Protein AF-A0A5N5UDE6-F1 (afdb_monomer_lite)

InterPro domains:
  IPR007050 Bacterioopsin activator-type, HTH domain [PF04967] (15-63)

Structure (mmCIF, N/CA/C/O backbone):
data_AF-A0A5N5UDE6-F1
#
_entry.id   AF-A0A5N5UDE6-F1
#
loop_
_atom_site.group_PDB
_atom_site.id
_atom_site.type_symbol
_atom_site.label_atom_id
_atom_site.label_alt_id
_atom_site.label_comp_id
_atom_site.label_asym_id
_atom_site.label_entity_id
_atom_site.label_seq_id
_atom_site.pdbx_PDB_ins_code
_atom_site.Cartn_x
_atom_site.Cartn_y
_atom_site.Cartn_z
_atom_site.occupancy
_atom_site.B_iso_or_equiv
_atom_site.auth_seq_id
_atom_site.auth_comp_id
_atom_site.auth_asym_id
_atom_site.auth_atom_id
_atom_site.pdbx_PDB_model_num
ATOM 1 N N . MET A 1 1 ? -12.885 -21.310 8.482 1.00 52.03 1 MET A N 1
ATOM 2 C CA . MET A 1 1 ? -12.899 -20.037 9.235 1.00 52.03 1 MET A CA 1
ATOM 3 C C . MET A 1 1 ? -13.878 -19.114 8.536 1.00 52.03 1 MET A C 1
ATOM 5 O O . MET A 1 1 ? -13.838 -19.062 7.316 1.00 52.03 1 MET A O 1
ATOM 9 N N . SER A 1 2 ? -14.815 -18.504 9.261 1.00 56.62 2 SER A N 1
ATOM 10 C CA . SER A 1 2 ? -15.881 -17.706 8.643 1.00 56.62 2 SER A CA 1
ATOM 11 C C . SER A 1 2 ? -15.299 -16.402 8.087 1.00 56.62 2 SER A C 1
ATOM 13 O O . SER A 1 2 ? -14.829 -15.565 8.855 1.00 56.62 2 SER A O 1
ATOM 15 N N . THR A 1 3 ? -15.306 -16.236 6.763 1.00 64.00 3 THR A N 1
ATOM 16 C CA . THR A 1 3 ? -14.755 -15.073 6.039 1.00 64.00 3 THR A CA 1
ATOM 17 C C . THR A 1 3 ? -15.354 -13.737 6.505 1.00 64.00 3 THR A C 1
ATOM 19 O O . THR A 1 3 ? -14.722 -12.694 6.369 1.00 64.00 3 THR A O 1
ATOM 22 N N . GLY A 1 4 ? -16.535 -13.762 7.137 1.00 71.25 4 GLY A N 1
ATOM 23 C CA . GLY A 1 4 ? -17.231 -12.567 7.625 1.00 71.25 4 GLY A CA 1
ATOM 24 C C . GLY A 1 4 ? -16.474 -11.760 8.690 1.00 71.25 4 GLY A C 1
ATOM 25 O O . GLY A 1 4 ? -16.656 -10.546 8.766 1.00 71.25 4 GLY A O 1
ATOM 26 N N . GLY A 1 5 ? -15.589 -12.388 9.475 1.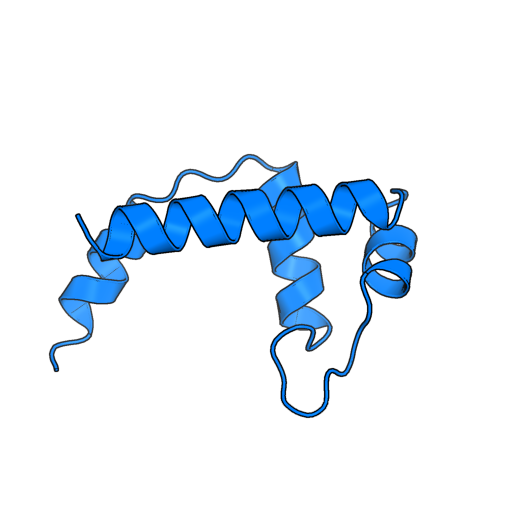00 74.50 5 GLY A N 1
ATOM 27 C CA . GLY A 1 5 ? -14.735 -11.660 10.426 1.00 74.50 5 GLY A CA 1
ATOM 28 C C . GLY A 1 5 ? -13.700 -10.779 9.719 1.00 74.50 5 GLY A C 1
ATOM 29 O O . GLY A 1 5 ? -13.535 -9.611 10.064 1.00 74.50 5 GLY A O 1
ATOM 30 N N . LEU A 1 6 ? -13.077 -11.318 8.667 1.00 73.38 6 LEU A N 1
ATOM 31 C CA . LEU A 1 6 ? -12.095 -10.608 7.850 1.00 73.38 6 LEU A CA 1
ATOM 32 C C . LEU A 1 6 ? -12.746 -9.464 7.064 1.00 73.38 6 LEU A C 1
ATOM 34 O O . LEU A 1 6 ? -12.228 -8.353 7.057 1.00 73.38 6 LEU A O 1
ATOM 38 N N . GLU A 1 7 ? -13.910 -9.705 6.456 1.00 76.56 7 GLU A N 1
ATOM 39 C CA . GLU A 1 7 ? -14.629 -8.670 5.704 1.00 76.56 7 GLU A CA 1
ATOM 40 C C . GLU A 1 7 ? -15.030 -7.485 6.600 1.00 76.56 7 GLU A C 1
ATOM 42 O O . GLU A 1 7 ? -14.897 -6.325 6.210 1.00 76.56 7 GLU A O 1
ATOM 47 N N . THR A 1 8 ? -15.466 -7.764 7.833 1.00 75.75 8 THR A N 1
ATOM 48 C CA . THR A 1 8 ? -15.846 -6.723 8.799 1.00 75.75 8 THR A CA 1
ATOM 49 C C . THR A 1 8 ? -14.639 -5.905 9.263 1.00 75.75 8 THR A C 1
ATOM 51 O O . THR A 1 8 ? -14.738 -4.682 9.358 1.00 75.75 8 THR A O 1
ATOM 54 N N . ALA A 1 9 ? -13.499 -6.551 9.526 1.00 75.69 9 ALA A N 1
ATO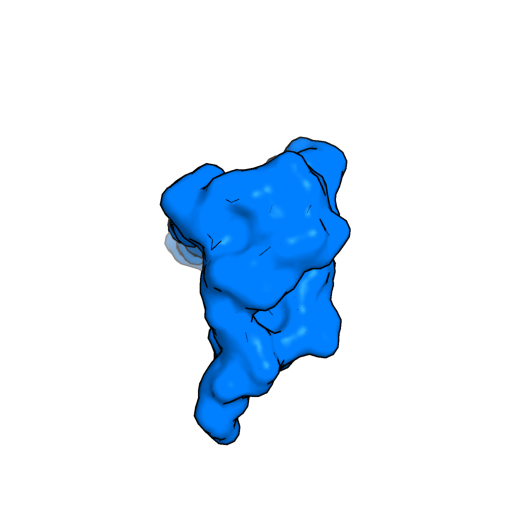M 55 C CA . ALA A 1 9 ? -12.262 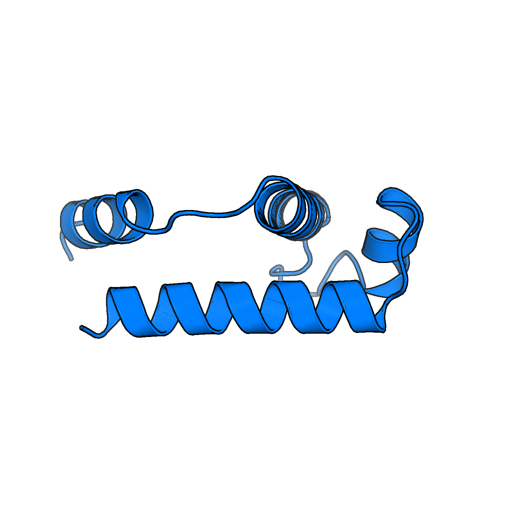-5.862 9.894 1.00 75.69 9 ALA A CA 1
ATOM 56 C C . ALA A 1 9 ? -11.743 -4.983 8.745 1.00 75.69 9 ALA A C 1
ATOM 58 O O . ALA A 1 9 ? -11.403 -3.825 8.967 1.00 75.69 9 ALA A O 1
ATOM 59 N N . ILE A 1 10 ? -11.776 -5.484 7.504 1.00 77.94 10 ILE A N 1
ATOM 60 C CA . ILE A 1 10 ? -11.352 -4.729 6.315 1.00 77.94 10 ILE A CA 1
ATOM 61 C C . ILE A 1 10 ? -12.222 -3.486 6.103 1.00 77.94 10 ILE A C 1
ATOM 63 O O . ILE A 1 10 ? -11.693 -2.416 5.813 1.00 77.94 10 ILE A O 1
ATOM 67 N N . ARG A 1 11 ? -13.543 -3.584 6.304 1.00 80.81 11 ARG A N 1
ATOM 68 C CA . ARG A 1 11 ? -14.461 -2.434 6.190 1.00 80.81 11 ARG A CA 1
ATOM 69 C C . ARG A 1 11 ? -14.172 -1.304 7.183 1.00 80.81 11 ARG A C 1
ATOM 71 O O . ARG A 1 11 ? -14.679 -0.210 6.982 1.00 80.81 11 ARG A O 1
ATOM 78 N N . ARG A 1 12 ? -13.412 -1.561 8.251 1.00 82.12 12 ARG A N 1
ATOM 79 C CA . ARG A 1 12 ? -13.021 -0.551 9.248 1.00 82.12 12 ARG A CA 1
ATOM 80 C C . ARG A 1 12 ? -11.725 0.177 8.899 1.00 82.12 12 ARG A C 1
ATOM 82 O O . ARG A 1 12 ? -11.375 1.126 9.594 1.00 82.12 12 ARG A O 1
ATOM 89 N N . ILE A 1 13 ? -11.002 -0.279 7.877 1.00 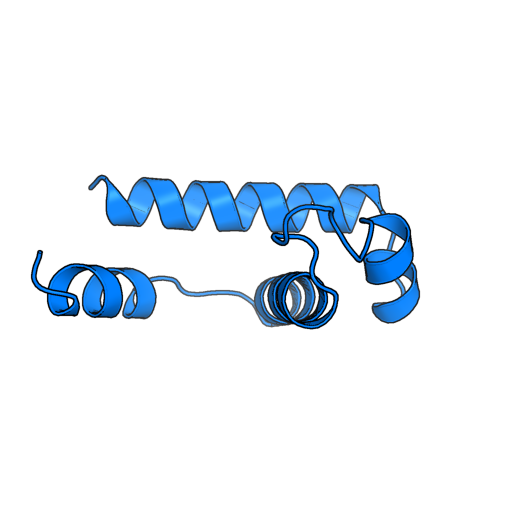87.56 13 ILE A N 1
ATOM 90 C CA . ILE A 1 13 ? -9.745 0.336 7.462 1.00 87.56 13 ILE A CA 1
ATOM 91 C C . ILE A 1 13 ? -10.073 1.533 6.569 1.00 87.56 13 ILE A C 1
ATOM 93 O O . ILE A 1 13 ? -10.422 1.386 5.397 1.00 87.56 13 ILE A O 1
ATOM 97 N N . GLU A 1 14 ? -9.944 2.724 7.139 1.00 90.62 14 GLU A N 1
ATOM 98 C CA . GLU A 1 14 ? -10.064 3.986 6.416 1.00 90.62 14 GLU A CA 1
ATOM 99 C C . GLU A 1 14 ? -8.711 4.326 5.778 1.00 90.62 14 GLU A C 1
ATOM 101 O O . GLU A 1 14 ? -7.723 4.549 6.477 1.00 90.62 14 GLU A O 1
ATOM 106 N N . LEU A 1 15 ? -8.666 4.343 4.444 1.00 93.94 15 LEU A N 1
ATOM 107 C CA . LEU A 1 15 ? -7.484 4.728 3.670 1.00 93.94 15 LEU A CA 1
ATOM 108 C C . LEU A 1 15 ? -7.683 6.117 3.077 1.00 93.94 15 LEU A C 1
ATOM 110 O O . LEU A 1 15 ? -8.749 6.403 2.524 1.00 93.94 15 LEU A O 1
ATOM 114 N N . THR A 1 16 ? -6.638 6.942 3.108 1.00 95.56 16 THR A N 1
ATOM 115 C CA . THR A 1 16 ? -6.610 8.165 2.300 1.00 95.56 16 THR A CA 1
ATOM 116 C C . THR A 1 16 ? -6.614 7.825 0.810 1.00 95.56 16 THR A C 1
ATOM 118 O O . THR A 1 16 ? -6.277 6.708 0.407 1.00 95.56 16 THR A O 1
ATOM 121 N N . ASP A 1 17 ? -6.947 8.800 -0.036 1.00 95.56 17 ASP A N 1
ATOM 122 C CA . ASP A 1 17 ? -6.942 8.601 -1.490 1.00 95.56 17 ASP A CA 1
ATOM 123 C C . ASP A 1 17 ? -5.564 8.159 -2.009 1.00 95.56 17 ASP A C 1
ATOM 125 O O . ASP A 1 17 ? -5.474 7.264 -2.851 1.00 95.56 17 ASP A O 1
ATOM 129 N N . ASP A 1 18 ? -4.483 8.715 -1.457 1.00 94.88 18 ASP A N 1
ATOM 130 C CA . ASP A 1 18 ? -3.112 8.346 -1.824 1.00 94.88 18 ASP A CA 1
ATOM 131 C C . ASP A 1 18 ? -2.728 6.939 -1.345 1.00 94.88 18 ASP A C 1
ATOM 133 O O . ASP A 1 18 ? -2.078 6.188 -2.076 1.00 94.88 18 ASP A O 1
ATOM 137 N N . GLU A 1 19 ? -3.151 6.540 -0.141 1.00 97.25 19 GLU A N 1
ATOM 138 C CA . GLU A 1 19 ? -2.955 5.175 0.361 1.00 97.25 19 GLU A CA 1
ATOM 139 C C . GLU A 1 19 ? -3.707 4.165 -0.499 1.00 97.25 19 GLU A C 1
ATOM 141 O O . GLU A 1 19 ? -3.125 3.172 -0.938 1.00 97.25 19 GLU A O 1
ATOM 146 N N . ARG A 1 20 ? -4.981 4.450 -0.789 1.00 96.56 20 ARG A N 1
ATOM 147 C CA . ARG A 1 20 ? -5.829 3.617 -1.641 1.00 96.56 20 ARG A CA 1
ATOM 148 C C . ARG A 1 20 ? -5.223 3.462 -3.027 1.00 96.56 20 ARG A C 1
ATOM 150 O O . ARG A 1 20 ? -5.117 2.338 -3.506 1.00 96.56 20 ARG A O 1
ATOM 157 N N . ARG A 1 21 ? -4.797 4.563 -3.652 1.00 97.69 21 ARG A N 1
ATOM 158 C CA . ARG A 1 21 ? -4.114 4.538 -4.953 1.00 97.69 21 ARG A CA 1
ATOM 159 C C . ARG A 1 21 ? -2.849 3.691 -4.900 1.00 97.69 21 ARG A C 1
ATOM 161 O O . ARG A 1 21 ? -2.666 2.826 -5.746 1.00 97.69 21 ARG A O 1
ATOM 168 N N . THR A 1 22 ? -1.998 3.902 -3.898 1.00 98.31 22 THR A N 1
ATOM 169 C CA . THR A 1 22 ? -0.728 3.170 -3.776 1.00 98.31 22 THR A CA 1
ATOM 170 C C . THR A 1 22 ? -0.953 1.668 -3.625 1.00 98.31 22 THR A C 1
ATOM 172 O O . THR A 1 22 ? -0.304 0.878 -4.308 1.00 98.31 22 THR A O 1
ATOM 175 N N . VAL A 1 23 ? -1.895 1.266 -2.770 1.00 97.56 23 VAL A N 1
ATOM 176 C CA . VAL A 1 23 ? -2.236 -0.147 -2.564 1.00 97.56 23 VAL A CA 1
ATOM 177 C C . VAL A 1 23 ? -2.893 -0.750 -3.804 1.00 97.56 23 VAL A C 1
ATOM 179 O O . VAL A 1 23 ? -2.563 -1.877 -4.154 1.00 97.56 23 VAL A O 1
ATOM 182 N N . ALA A 1 24 ? -3.764 -0.012 -4.498 1.00 97.69 24 ALA A N 1
ATOM 183 C CA . ALA A 1 24 ? -4.377 -0.476 -5.742 1.00 97.69 24 ALA A CA 1
ATOM 184 C C . ALA A 1 24 ? -3.315 -0.773 -6.810 1.00 97.69 24 ALA A C 1
ATOM 186 O O . ALA A 1 24 ? -3.273 -1.881 -7.323 1.00 97.69 24 ALA A O 1
ATOM 187 N N . HIS A 1 25 ? -2.378 0.149 -7.053 1.00 98.44 25 HIS A N 1
ATOM 188 C CA . HIS A 1 25 ? -1.277 -0.098 -7.990 1.00 98.44 25 HIS A CA 1
ATOM 189 C C . HIS A 1 25 ? -0.368 -1.257 -7.560 1.00 98.44 25 HIS A C 1
ATOM 191 O O . HIS A 1 25 ? 0.129 -1.992 -8.410 1.00 98.44 25 HIS A O 1
ATOM 197 N N . ALA A 1 26 ? -0.142 -1.434 -6.255 1.00 98.25 26 ALA A N 1
ATOM 198 C CA . ALA A 1 26 ? 0.619 -2.569 -5.748 1.00 98.25 26 ALA A CA 1
ATOM 199 C C . ALA A 1 26 ? -0.108 -3.900 -6.000 1.00 98.25 26 ALA A C 1
ATOM 201 O O . ALA A 1 26 ? 0.519 -4.857 -6.443 1.00 98.25 26 ALA A O 1
ATOM 202 N N . LEU A 1 27 ? -1.417 -3.968 -5.751 1.00 97.94 27 LEU A N 1
ATOM 203 C CA . LEU A 1 27 ? -2.228 -5.159 -6.017 1.00 97.94 27 LEU A CA 1
ATOM 204 C C . LEU A 1 27 ? -2.303 -5.457 -7.517 1.00 97.94 27 LEU A C 1
ATOM 206 O O . LEU A 1 27 ? -1.949 -6.555 -7.932 1.00 97.94 27 LEU A O 1
ATOM 210 N N . ASP A 1 28 ? -2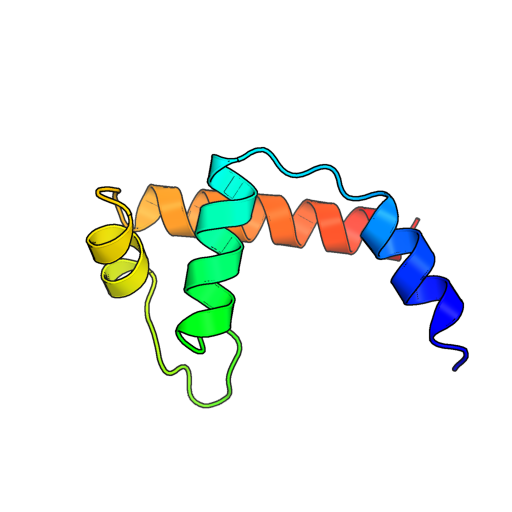.687 -4.466 -8.320 1.00 97.94 28 ASP A N 1
ATOM 211 C CA . ASP A 1 28 ? -2.879 -4.615 -9.764 1.00 97.94 28 ASP A CA 1
ATOM 212 C C . ASP A 1 28 ? -1.569 -4.949 -10.493 1.00 97.94 28 ASP A C 1
ATOM 214 O O . ASP A 1 28 ? -1.578 -5.658 -11.495 1.00 97.94 28 ASP A O 1
ATOM 218 N N . GLY A 1 29 ? -0.433 -4.456 -9.986 1.00 97.56 29 GLY A N 1
ATOM 219 C CA . GLY A 1 29 ? 0.896 -4.769 -10.512 1.00 97.56 29 GLY A CA 1
ATOM 220 C C . GLY A 1 29 ? 1.500 -6.073 -9.981 1.00 97.56 29 GLY A C 1
ATOM 221 O O . GLY A 1 29 ? 2.631 -6.398 -10.324 1.00 97.56 29 GLY A O 1
ATOM 222 N N . GLY A 1 30 ? 0.811 -6.803 -9.102 1.00 98.12 30 GLY A N 1
ATOM 223 C CA . GLY A 1 30 ? 1.309 -8.064 -8.554 1.00 98.12 30 GLY A CA 1
ATOM 224 C C . GLY A 1 30 ? 2.469 -7.908 -7.559 1.00 98.12 30 GLY A C 1
ATOM 225 O O . GLY A 1 30 ? 3.377 -8.739 -7.486 1.00 98.12 30 GLY A O 1
ATOM 226 N N . TYR A 1 31 ? 2.470 -6.836 -6.762 1.00 98.25 31 TYR A N 1
ATOM 227 C CA . TYR A 1 31 ? 3.495 -6.571 -5.737 1.00 98.25 31 TYR A CA 1
ATOM 228 C C . TYR A 1 31 ? 3.489 -7.634 -4.633 1.00 98.25 31 TYR A C 1
ATOM 230 O O . TYR A 1 31 ? 4.520 -7.923 -4.016 1.00 98.25 31 TYR A O 1
ATOM 238 N N . TYR A 1 32 ? 2.309 -8.196 -4.379 1.00 96.75 32 TYR A N 1
ATOM 239 C CA . TYR A 1 32 ? 2.065 -9.214 -3.363 1.00 96.75 32 TYR A CA 1
ATOM 240 C C . TYR A 1 32 ? 2.085 -10.645 -3.924 1.00 96.75 32 TYR A C 1
ATOM 242 O O . TYR A 1 32 ? 1.907 -11.589 -3.157 1.00 96.75 32 TYR A O 1
ATOM 250 N N . GLU A 1 33 ? 2.342 -10.809 -5.225 1.00 97.31 33 GLU A N 1
ATOM 251 C CA . GLU A 1 33 ? 2.442 -12.114 -5.878 1.00 97.31 33 GLU A CA 1
ATOM 252 C C . GLU A 1 33 ? 3.792 -12.789 -5.612 1.00 97.31 33 GLU A C 1
ATOM 254 O O . GLU A 1 33 ? 4.773 -12.166 -5.179 1.00 97.31 33 GLU A O 1
ATOM 259 N N . GLN A 1 34 ? 3.845 -14.096 -5.876 1.00 95.38 34 GLN A N 1
ATOM 260 C CA . GLN A 1 34 ? 5.063 -14.888 -5.756 1.00 95.38 34 GLN A CA 1
ATOM 261 C C . GLN A 1 34 ? 5.336 -15.675 -7.054 1.00 95.38 34 GLN A C 1
ATOM 263 O O . GLN A 1 34 ? 4.692 -16.702 -7.278 1.00 95.38 34 GLN A O 1
ATOM 268 N N . PRO A 1 35 ? 6.325 -15.258 -7.878 1.00 94.81 35 PRO A N 1
ATOM 269 C CA . PRO A 1 35 ? 7.245 -14.125 -7.684 1.00 94.81 35 PRO A CA 1
ATOM 270 C C . PRO A 1 35 ? 6.549 -12.760 -7.799 1.00 94.81 35 PRO A C 1
ATOM 272 O O . PRO A 1 35 ? 5.500 -12.654 -8.419 1.00 94.81 35 PRO A O 1
ATOM 275 N N . ARG A 1 36 ? 7.159 -11.713 -7.227 1.00 97.62 36 ARG A N 1
ATOM 276 C CA . ARG A 1 36 ? 6.650 -10.344 -7.389 1.00 97.62 36 ARG A CA 1
ATOM 277 C C . ARG A 1 36 ? 6.717 -9.929 -8.853 1.00 97.62 36 ARG A C 1
ATOM 279 O O . ARG A 1 36 ? 7.773 -10.074 -9.469 1.00 97.62 36 ARG A O 1
ATOM 286 N N . GLU A 1 37 ? 5.633 -9.348 -9.351 1.00 98.12 37 GLU A N 1
ATOM 287 C CA . GLU A 1 37 ? 5.522 -8.899 -10.745 1.00 98.12 37 GLU A CA 1
ATOM 288 C C . GLU A 1 37 ? 5.752 -7.387 -10.911 1.00 98.12 37 GLU A C 1
ATOM 290 O O . GLU A 1 37 ? 6.038 -6.924 -12.012 1.00 98.12 37 GLU A O 1
ATOM 295 N N . THR A 1 38 ? 5.739 -6.628 -9.809 1.00 98.31 38 THR A N 1
ATOM 296 C CA . THR A 1 38 ? 6.077 -5.197 -9.779 1.00 98.31 38 THR A CA 1
ATOM 297 C C . THR A 1 38 ? 6.997 -4.861 -8.610 1.00 98.31 38 THR A C 1
ATOM 299 O O . THR A 1 38 ? 7.039 -5.543 -7.579 1.00 98.31 38 THR A O 1
ATOM 302 N N . THR A 1 39 ? 7.721 -3.752 -8.739 1.00 98.19 39 THR A N 1
ATOM 303 C CA . THR A 1 39 ? 8.561 -3.182 -7.683 1.00 98.19 39 THR A CA 1
ATOM 304 C C . THR A 1 39 ? 7.998 -1.859 -7.162 1.00 98.19 39 THR A C 1
ATOM 306 O O . THR A 1 39 ? 7.107 -1.254 -7.756 1.00 98.19 39 THR A O 1
ATOM 309 N N . HIS A 1 40 ? 8.555 -1.357 -6.054 1.00 98.31 40 HIS A N 1
ATOM 310 C CA . HIS A 1 40 ? 8.261 0.006 -5.595 1.00 98.31 40 HIS A CA 1
ATOM 311 C C . HIS A 1 40 ? 8.624 1.067 -6.638 1.00 98.31 40 HIS A C 1
ATOM 313 O O . HIS A 1 40 ? 7.981 2.109 -6.677 1.00 98.31 40 HIS A O 1
ATOM 319 N N . THR A 1 41 ? 9.650 0.817 -7.455 1.00 98.44 41 THR A N 1
ATOM 320 C CA . THR A 1 41 ? 10.087 1.746 -8.501 1.00 98.44 41 THR A CA 1
ATOM 321 C C . THR A 1 41 ? 9.048 1.852 -9.607 1.00 98.44 41 THR A C 1
ATOM 323 O O . THR A 1 41 ? 8.719 2.959 -10.018 1.00 98.44 41 THR A O 1
ATOM 326 N N . ASP A 1 42 ? 8.481 0.723 -10.027 1.00 98.38 42 ASP A N 1
ATOM 327 C CA . ASP A 1 42 ? 7.449 0.690 -11.068 1.00 98.38 42 ASP A CA 1
ATOM 328 C C . ASP A 1 42 ? 6.160 1.371 -10.584 1.00 98.38 42 ASP A C 1
ATOM 330 O O . ASP A 1 42 ? 5.582 2.201 -11.285 1.00 98.38 42 ASP A O 1
ATOM 334 N N . ILE A 1 43 ? 5.758 1.101 -9.336 1.00 98.44 43 ILE A N 1
ATOM 335 C CA . ILE A 1 43 ? 4.600 1.752 -8.704 1.00 98.44 43 ILE A CA 1
ATOM 336 C C . ILE A 1 43 ? 4.831 3.264 -8.570 1.00 98.44 43 ILE A C 1
ATOM 338 O O . ILE A 1 43 ? 3.937 4.058 -8.856 1.00 98.44 43 ILE A O 1
ATOM 342 N N . ALA A 1 44 ? 6.028 3.678 -8.146 1.00 98.31 44 ALA A N 1
ATOM 343 C CA . ALA A 1 44 ? 6.377 5.088 -8.002 1.00 98.31 44 ALA A CA 1
ATOM 344 C C . ALA A 1 44 ? 6.321 5.822 -9.347 1.00 98.31 44 ALA A C 1
ATOM 346 O O . ALA A 1 44 ? 5.759 6.913 -9.418 1.00 98.31 44 ALA A O 1
ATOM 347 N N . ALA A 1 45 ? 6.821 5.194 -10.416 1.00 98.25 45 ALA A N 1
ATOM 348 C CA . ALA A 1 45 ? 6.737 5.733 -11.769 1.00 98.25 45 ALA A CA 1
ATOM 349 C C . ALA A 1 45 ? 5.282 5.893 -12.243 1.00 98.25 45 ALA A C 1
ATOM 351 O O . ALA A 1 45 ? 4.951 6.903 -12.858 1.00 98.25 45 ALA A O 1
ATOM 352 N N . ALA A 1 46 ? 4.398 4.942 -11.919 1.00 97.44 46 ALA A N 1
ATOM 353 C CA . ALA A 1 46 ? 2.977 5.020 -12.268 1.00 97.44 46 ALA A CA 1
ATOM 354 C C . ALA A 1 46 ? 2.214 6.124 -11.509 1.00 97.44 46 ALA A C 1
ATOM 356 O O . ALA A 1 46 ? 1.198 6.619 -11.994 1.00 97.44 46 ALA A O 1
ATOM 357 N N . LEU A 1 47 ? 2.691 6.502 -10.321 1.00 97.19 47 LEU A N 1
ATOM 358 C CA . LEU A 1 47 ? 2.026 7.446 -9.420 1.00 97.19 47 LEU A CA 1
ATOM 359 C C . LEU A 1 47 ? 2.640 8.850 -9.406 1.00 97.19 47 LEU A C 1
ATOM 361 O O . LEU A 1 47 ? 2.172 9.674 -8.621 1.00 97.19 47 LEU A O 1
ATOM 365 N N . ASP A 1 48 ? 3.659 9.108 -10.233 1.00 96.75 48 ASP A N 1
ATOM 366 C CA . ASP A 1 48 ? 4.485 10.325 -10.176 1.00 96.75 48 ASP A CA 1
ATOM 367 C C . ASP A 1 48 ? 4.999 10.592 -8.746 1.00 96.75 48 ASP A C 1
ATOM 369 O O . ASP A 1 48 ? 4.833 11.660 -8.158 1.00 96.75 48 ASP A O 1
ATOM 373 N N . SER A 1 49 ? 5.556 9.544 -8.132 1.00 96.88 49 SER A N 1
ATOM 374 C CA . SER A 1 49 ? 6.053 9.538 -6.754 1.00 96.88 49 SER A CA 1
ATOM 375 C C . SER A 1 49 ? 7.484 8.997 -6.687 1.00 96.88 49 SER A C 1
ATOM 377 O O . SER A 1 49 ? 8.096 8.674 -7.705 1.00 96.88 49 SER A O 1
ATOM 379 N N . ASP A 1 50 ? 8.034 8.873 -5.478 1.00 98.25 50 ASP A N 1
ATOM 380 C CA . ASP A 1 50 ? 9.339 8.256 -5.249 1.00 98.25 50 ASP A CA 1
ATOM 381 C C . ASP A 1 50 ? 9.208 6.860 -4.593 1.00 98.25 50 ASP A C 1
ATOM 383 O O . ASP A 1 50 ? 8.285 6.622 -3.801 1.00 98.25 50 ASP A O 1
ATOM 387 N N . PRO A 1 51 ? 10.138 5.918 -4.863 1.00 98.31 51 PRO A N 1
ATOM 388 C CA . PRO A 1 51 ? 10.049 4.549 -4.344 1.00 98.31 51 PRO A CA 1
ATOM 389 C C . PRO A 1 51 ? 10.033 4.454 -2.810 1.00 98.31 51 PRO A C 1
ATOM 391 O O . PRO A 1 51 ? 9.441 3.528 -2.250 1.00 98.31 51 PRO A O 1
ATOM 394 N N . MET A 1 52 ? 10.672 5.395 -2.106 1.00 98.12 52 MET A N 1
ATOM 395 C CA . MET A 1 52 ? 10.682 5.436 -0.643 1.00 98.12 52 MET A CA 1
ATOM 396 C C . MET A 1 52 ? 9.314 5.866 -0.104 1.00 98.12 52 MET A C 1
ATOM 398 O O . MET A 1 52 ? 8.861 5.317 0.903 1.00 98.12 52 MET A O 1
ATOM 402 N N . SER A 1 53 ? 8.634 6.807 -0.759 1.00 97.88 53 SER A N 1
ATOM 403 C CA . SER A 1 53 ? 7.260 7.195 -0.409 1.00 97.88 53 SER A CA 1
ATOM 404 C C . SER A 1 53 ? 6.269 6.054 -0.626 1.00 97.88 53 SER A C 1
ATOM 406 O O . SER A 1 53 ? 5.455 5.787 0.263 1.00 97.88 53 SER A O 1
ATOM 408 N N . VAL A 1 54 ? 6.396 5.305 -1.727 1.00 98.44 54 VAL A N 1
ATOM 409 C CA . VAL A 1 54 ? 5.605 4.082 -1.960 1.00 98.44 54 VAL A CA 1
ATOM 410 C C . VAL A 1 54 ? 5.845 3.067 -0.841 1.00 98.44 54 VAL A C 1
ATOM 412 O O . VAL A 1 54 ? 4.898 2.642 -0.182 1.00 98.44 54 VAL A O 1
ATOM 415 N N . ALA A 1 55 ? 7.106 2.736 -0.549 1.00 98.38 55 ALA A N 1
ATOM 416 C CA . ALA A 1 55 ? 7.445 1.760 0.487 1.00 98.38 55 ALA A CA 1
ATOM 417 C C . ALA A 1 55 ? 6.947 2.174 1.885 1.00 98.38 55 ALA A C 1
ATOM 419 O O . ALA A 1 55 ? 6.454 1.340 2.647 1.00 98.38 55 ALA A O 1
ATOM 420 N N . LYS A 1 56 ? 7.047 3.465 2.240 1.00 98.38 56 LYS A N 1
ATOM 421 C CA . LYS A 1 56 ? 6.500 3.998 3.501 1.00 98.38 56 LYS A CA 1
ATOM 422 C C . LYS A 1 56 ? 4.985 3.853 3.561 1.00 98.38 56 LYS A C 1
ATOM 424 O O . LYS A 1 56 ? 4.461 3.470 4.605 1.00 98.38 56 LYS A O 1
ATOM 429 N N . THR A 1 57 ? 4.307 4.168 2.463 1.00 98.06 57 THR A N 1
ATOM 430 C CA . THR A 1 57 ? 2.848 4.110 2.370 1.00 98.06 57 THR A CA 1
ATOM 431 C C . THR A 1 57 ? 2.356 2.676 2.501 1.00 98.06 57 THR A C 1
ATOM 433 O O . THR A 1 57 ? 1.549 2.417 3.391 1.00 98.06 57 THR A O 1
ATOM 436 N N . LEU A 1 58 ? 2.909 1.736 1.727 1.00 98.00 58 LEU A N 1
ATOM 437 C CA . LEU A 1 58 ? 2.558 0.316 1.829 1.00 98.00 58 LEU A CA 1
ATOM 438 C C . LEU A 1 58 ? 2.795 -0.211 3.246 1.00 98.00 58 LEU A C 1
ATOM 440 O O . LEU A 1 58 ? 1.869 -0.711 3.874 1.00 98.00 58 LEU A O 1
ATOM 444 N N . ARG A 1 59 ? 3.980 0.029 3.823 1.00 97.88 59 ARG A N 1
ATOM 445 C CA . ARG A 1 59 ? 4.295 -0.406 5.193 1.00 97.88 59 ARG A CA 1
ATOM 446 C C . ARG A 1 59 ? 3.330 0.166 6.236 1.00 97.88 59 ARG A C 1
ATOM 448 O O . ARG A 1 59 ? 2.995 -0.515 7.205 1.00 97.88 59 ARG A O 1
ATOM 455 N N . ARG A 1 60 ? 2.929 1.432 6.089 1.00 96.38 60 ARG A N 1
ATOM 456 C CA . ARG A 1 60 ? 1.978 2.091 6.996 1.00 96.38 60 ARG A CA 1
ATOM 457 C C . ARG A 1 60 ? 0.603 1.433 6.908 1.00 96.38 60 ARG A C 1
ATOM 459 O O . ARG A 1 60 ? 0.051 1.091 7.952 1.00 96.38 60 ARG A O 1
ATOM 466 N N . VAL A 1 61 ? 0.097 1.222 5.695 1.00 96.62 61 VAL A N 1
ATOM 467 C CA . VAL A 1 61 ? -1.208 0.590 5.463 1.00 96.62 61 VAL A CA 1
ATOM 468 C C . VAL A 1 61 ? -1.206 -0.864 5.929 1.00 96.62 61 VAL A C 1
ATOM 470 O O . VAL A 1 61 ? -2.103 -1.268 6.660 1.00 96.62 61 VAL A O 1
ATOM 473 N N . GLU A 1 62 ? -0.167 -1.631 5.603 1.00 96.12 62 GLU A N 1
ATOM 474 C CA . GLU A 1 62 ? -0.003 -3.020 6.047 1.00 96.12 62 GLU A CA 1
ATOM 475 C C . GLU A 1 62 ? 0.017 -3.122 7.571 1.00 96.12 62 GLU A C 1
ATOM 477 O O . GLU A 1 62 ? -0.673 -3.956 8.153 1.00 96.12 62 GLU A O 1
ATOM 482 N N . ARG A 1 63 ? 0.768 -2.240 8.244 1.00 95.38 63 ARG A N 1
ATOM 483 C CA . ARG A 1 63 ? 0.784 -2.190 9.708 1.00 95.38 63 ARG A CA 1
ATOM 484 C C . ARG A 1 63 ? -0.603 -1.894 10.266 1.00 95.38 63 ARG A C 1
ATOM 486 O O . ARG A 1 63 ? -0.995 -2.551 11.225 1.00 95.38 63 ARG A O 1
ATOM 493 N N . HIS A 1 64 ? -1.308 -0.919 9.695 1.00 93.44 64 HIS A N 1
ATOM 494 C CA . HIS A 1 64 ? -2.646 -0.554 10.145 1.00 93.44 64 HIS A CA 1
ATOM 495 C C . HIS A 1 64 ? -3.626 -1.723 9.977 1.00 93.44 64 HIS A C 1
ATOM 497 O O . HIS A 1 64 ? -4.304 -2.090 10.936 1.00 93.44 64 HIS A O 1
ATOM 503 N N . ALA A 1 65 ? -3.617 -2.371 8.811 1.00 92.44 65 ALA A N 1
ATOM 504 C CA . ALA A 1 65 ? -4.446 -3.532 8.520 1.00 92.44 65 ALA A CA 1
ATOM 505 C C . ALA A 1 65 ? -4.171 -4.695 9.482 1.00 92.44 65 ALA A C 1
ATOM 507 O O . ALA A 1 65 ? -5.102 -5.275 10.035 1.00 92.44 65 ALA A O 1
ATOM 508 N N . LEU A 1 66 ? -2.893 -5.003 9.728 1.00 92.06 66 LEU A N 1
ATOM 509 C CA . LEU A 1 66 ? -2.497 -6.063 10.653 1.00 92.06 66 LE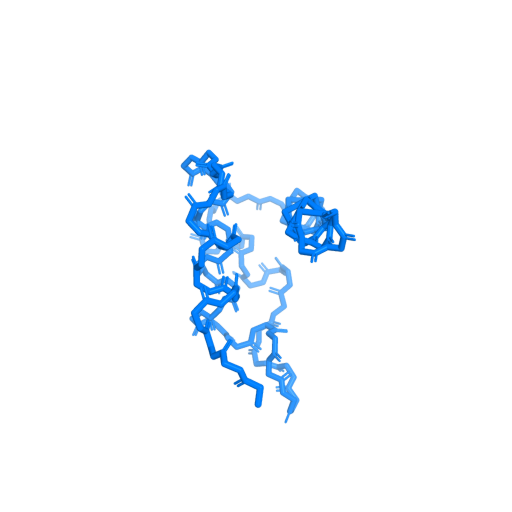U A CA 1
ATOM 510 C C . LEU A 1 66 ? -2.881 -5.743 12.099 1.00 92.06 66 LEU A C 1
ATOM 512 O O . LEU A 1 66 ? -3.345 -6.642 12.791 1.00 92.06 66 LEU A O 1
ATOM 516 N N . SER A 1 67 ? -2.732 -4.493 12.559 1.00 91.00 67 SER A N 1
ATOM 517 C CA . SER A 1 67 ? -3.197 -4.119 13.904 1.00 91.00 67 SER A CA 1
ATOM 518 C C . SER A 1 67 ? -4.707 -4.284 14.034 1.00 91.00 67 SER A C 1
ATOM 520 O O . SER A 1 67 ? -5.163 -4.961 14.941 1.00 91.00 67 SER A O 1
ATOM 522 N N . THR A 1 68 ? -5.478 -3.784 13.065 1.00 89.00 68 THR A N 1
ATOM 523 C CA . THR A 1 68 ? -6.945 -3.860 13.093 1.00 89.00 68 THR A CA 1
ATOM 524 C C . THR A 1 68 ? -7.471 -5.291 12.993 1.00 89.00 68 THR A C 1
ATOM 526 O O . THR A 1 68 ? -8.570 -5.565 13.459 1.00 89.00 68 THR A O 1
ATOM 529 N N . LEU A 1 69 ? -6.716 -6.204 12.377 1.00 86.50 69 LEU A N 1
ATOM 530 C CA . LEU A 1 69 ? -7.080 -7.618 12.296 1.00 86.50 69 LEU A CA 1
ATOM 531 C C . LEU A 1 69 ? -6.794 -8.387 13.595 1.00 86.50 69 LEU A C 1
ATOM 533 O O . LEU A 1 69 ? -7.454 -9.391 13.859 1.00 86.50 69 LEU A O 1
ATOM 537 N N . LEU A 1 70 ? -5.767 -7.976 14.342 1.00 87.31 70 LEU A N 1
ATOM 538 C CA . LEU A 1 70 ? -5.314 -8.658 15.557 1.00 87.31 70 LEU A CA 1
ATOM 539 C C . LEU A 1 70 ? -5.946 -8.104 16.843 1.00 87.31 70 LEU A C 1
ATOM 541 O O . LEU A 1 70 ? -5.827 -8.760 17.878 1.00 87.31 70 LEU A O 1
ATOM 545 N N . ASP A 1 71 ? -6.585 -6.937 16.765 1.00 81.19 71 ASP A N 1
ATOM 546 C CA . ASP A 1 71 ? -7.389 -6.324 17.830 1.00 81.19 71 ASP A CA 1
ATOM 547 C C . ASP A 1 71 ? -8.813 -6.916 17.893 1.00 81.19 71 ASP A C 1
ATOM 549 O O . ASP A 1 71 ? -9.280 -7.211 19.019 1.00 81.19 71 ASP A O 1
#

Radius of gyration: 13.07 Å; chains: 1; bounding box: 28×30×30 Å

Organism: NCBI:txid2212850

Secondary structure (DSSP, 8-state):
--THHHHHHHTT----HHHHHHHHHHHHTTTTSSS-S--HHHHHHHTTS-HHHHHHHHHHHHHHHHHHHH-

Foldseek 3Di:
DPCVLLVVLVVPQDDDPVLVLLVVLCVVQQVVPVVRRDALPRSCVVVVHDSVVSVVSVVVSVVVSVVSSVD

Sequence (71 aa):
MSTGGLETAIRRIELTDDERRTVAHALDGGYYEQPRETTHTDIAAALDSDPMSVAKTLRRVERHALSTLLD

pLDDT: mean 91.89, std 10.35, range [52.03, 98.44]